Protein AF-A0A0L7KQR0-F1 (afdb_monomer_lite)

Foldseek 3Di:
DCLLQLHDCCPVVNVPPDDPVSLLVVLVVVVVVLCVPQLPLVVLCVVQVVVVVVVCCQVPDPPHDPDDDDDDDPSNVSSVCNNQAWDDDDDPLASHPRDDVKDWDWDWDADPVGAIWIWIWTWAAHSCCSSVVPDDDPVRHTDIDTIGHPPDDHGHPDD

Sequence (159 aa):
MEYYEAFDMKNVAWGLLNTDEQWQSILDISYNYHNIIFNTTLLAKDISEPLIKYMTDIFLNKNEPKVALLMGHDANLYTVLNAMGFKPYSLKKQHEVTPVGGKIVFQKWSDNKTNDFLKIDYVYQSSEQMRNGMRLSMDNPPIFETLKLKDCKIFTCTD

Structure (mmCIF, N/CA/C/O backbone):
data_AF-A0A0L7KQR0-F1
#
_entry.id   AF-A0A0L7KQR0-F1
#
loop_
_atom_site.group_PDB
_atom_site.id
_atom_site.type_symbol
_atom_site.label_atom_id
_atom_site.label_alt_id
_atom_site.label_comp_id
_atom_site.label_asym_id
_atom_site.label_entity_id
_atom_site.label_seq_id
_atom_site.pdbx_PDB_ins_code
_atom_site.Cartn_x
_atom_site.Cartn_y
_atom_site.Cartn_z
_atom_site.occupancy
_atom_site.B_iso_or_equiv
_atom_site.auth_seq_id
_atom_site.auth_comp_id
_atom_site.auth_asym_id
_atom_site.auth_atom_id
_atom_site.pdbx_PDB_model_num
ATOM 1 N N . MET A 1 1 ? 5.588 5.361 -13.996 1.00 79.81 1 MET A N 1
ATOM 2 C CA . MET A 1 1 ? 4.297 5.490 -14.712 1.00 79.81 1 MET A CA 1
ATOM 3 C C . MET A 1 1 ? 4.297 4.758 -16.054 1.00 79.81 1 MET A C 1
ATOM 5 O O . MET A 1 1 ? 3.475 3.871 -16.191 1.00 79.81 1 MET A O 1
ATOM 9 N N . GLU A 1 2 ? 5.215 5.021 -16.998 1.00 93.88 2 GLU A N 1
ATOM 10 C CA . GLU A 1 2 ? 5.224 4.399 -18.352 1.00 93.88 2 GLU A CA 1
ATOM 11 C C . GLU A 1 2 ? 5.005 2.874 -18.369 1.00 93.88 2 GLU A C 1
ATOM 13 O O . GLU A 1 2 ? 4.221 2.357 -19.164 1.00 93.88 2 GLU A O 1
ATOM 18 N N . TYR A 1 3 ? 5.670 2.147 -17.463 1.00 93.12 3 TYR A N 1
ATOM 19 C CA . TYR A 1 3 ? 5.507 0.698 -17.339 1.00 93.12 3 TYR A CA 1
ATOM 20 C C . TYR A 1 3 ? 4.072 0.286 -16.971 1.00 93.12 3 TYR A C 1
ATOM 22 O O . TYR A 1 3 ? 3.553 -0.679 -17.531 1.00 93.12 3 TYR A O 1
ATOM 30 N N . TYR A 1 4 ? 3.417 1.014 -16.065 1.00 94.12 4 TYR A N 1
ATOM 31 C CA . TYR A 1 4 ? 2.041 0.735 -15.640 1.00 94.12 4 TYR A CA 1
ATOM 32 C C . TYR A 1 4 ? 1.004 1.180 -16.668 1.00 94.12 4 TYR A C 1
ATOM 34 O O . TYR A 1 4 ? -0.012 0.514 -16.810 1.00 94.12 4 TYR A O 1
ATOM 42 N N . GLU A 1 5 ? 1.307 2.209 -17.459 1.00 95.00 5 GLU A N 1
ATOM 43 C CA . GLU A 1 5 ? 0.493 2.658 -18.601 1.00 95.00 5 GLU A CA 1
ATOM 44 C C . GLU A 1 5 ? 0.590 1.725 -19.824 1.00 95.00 5 GLU A C 1
ATOM 46 O O . GLU A 1 5 ? 0.171 2.076 -20.925 1.00 95.00 5 GLU A O 1
ATOM 51 N N . ALA A 1 6 ? 1.173 0.534 -19.655 1.00 94.75 6 ALA A N 1
ATOM 52 C CA . ALA A 1 6 ? 1.301 -0.484 -20.693 1.00 94.75 6 ALA A CA 1
ATOM 53 C C . ALA A 1 6 ? 2.040 -0.015 -21.960 1.00 94.75 6 ALA A C 1
ATOM 55 O O . ALA A 1 6 ? 1.829 -0.564 -23.043 1.00 94.75 6 ALA A O 1
ATOM 56 N N . PHE A 1 7 ? 2.946 0.965 -21.843 1.00 96.25 7 PHE A N 1
ATOM 57 C CA . PHE A 1 7 ? 3.788 1.359 -22.973 1.00 96.25 7 PHE A CA 1
ATOM 58 C C . PHE A 1 7 ? 4.592 0.143 -23.445 1.00 96.25 7 PHE A C 1
ATOM 60 O O . PHE A 1 7 ? 5.027 -0.677 -22.627 1.00 96.25 7 PHE A O 1
ATOM 67 N N . ASP A 1 8 ? 4.806 0.029 -24.759 1.00 95.19 8 ASP A N 1
ATOM 68 C CA . ASP A 1 8 ? 5.737 -0.949 -25.334 1.00 95.19 8 ASP A CA 1
ATOM 69 C C . ASP A 1 8 ? 7.078 -0.862 -24.580 1.00 95.19 8 ASP A C 1
ATOM 71 O O . ASP A 1 8 ? 7.544 0.239 -24.284 1.00 95.19 8 ASP A O 1
ATOM 75 N N . MET A 1 9 ? 7.690 -2.001 -24.238 1.00 93.69 9 MET A N 1
ATOM 76 C CA . MET A 1 9 ? 8.909 -2.028 -23.419 1.00 93.69 9 MET A CA 1
ATOM 77 C C . MET A 1 9 ? 10.049 -1.211 -24.035 1.00 93.69 9 MET A C 1
ATOM 79 O O . MET A 1 9 ? 10.831 -0.626 -23.297 1.00 93.69 9 MET A O 1
ATOM 83 N N . LYS A 1 10 ? 10.103 -1.076 -25.367 1.00 95.62 10 LYS A N 1
ATOM 84 C CA . LYS A 1 10 ? 11.084 -0.202 -26.039 1.00 95.62 10 LYS A CA 1
ATOM 85 C C . LYS A 1 10 ? 10.892 1.293 -25.745 1.00 95.62 10 LYS A C 1
ATOM 87 O O . LYS A 1 10 ? 11.807 2.081 -25.953 1.00 95.62 10 LYS A O 1
ATOM 92 N N . ASN A 1 11 ? 9.698 1.685 -25.305 1.00 95.81 11 ASN A N 1
ATOM 93 C CA . ASN A 1 11 ? 9.348 3.057 -24.946 1.00 95.81 11 ASN A CA 1
ATOM 94 C C . ASN A 1 11 ? 9.423 3.288 -23.433 1.00 95.81 11 ASN A C 1
ATOM 96 O O . ASN A 1 11 ? 9.612 4.425 -23.020 1.00 95.81 11 ASN A O 1
ATOM 100 N N . VAL A 1 12 ? 9.302 2.239 -22.613 1.00 94.75 12 VAL A N 1
ATOM 101 C CA . VAL A 1 12 ? 9.511 2.328 -21.161 1.00 94.75 12 VAL A CA 1
ATOM 102 C C . VAL A 1 12 ? 10.994 2.566 -20.898 1.00 94.75 12 VAL A C 1
ATOM 104 O O . VAL A 1 12 ? 11.815 1.697 -21.192 1.00 94.75 12 VAL A O 1
ATOM 107 N N . ALA A 1 13 ? 11.348 3.745 -20.380 1.00 94.06 13 ALA A N 1
ATOM 108 C CA . ALA A 1 13 ? 12.741 4.164 -20.199 1.00 94.06 13 ALA A CA 1
ATOM 109 C C . ALA A 1 13 ? 13.610 3.918 -21.453 1.00 94.06 13 ALA A C 1
ATOM 111 O O . ALA A 1 13 ? 14.760 3.484 -21.354 1.00 94.06 13 ALA A O 1
ATOM 112 N N . TRP A 1 14 ? 13.031 4.132 -22.642 1.00 95.56 14 TRP A N 1
ATOM 113 C CA . TRP A 1 14 ? 13.663 3.879 -23.946 1.00 95.56 14 TRP A CA 1
ATOM 114 C C . TRP A 1 14 ? 14.224 2.452 -24.126 1.00 95.56 14 TRP A C 1
ATOM 116 O O . TRP A 1 14 ? 15.198 2.252 -24.850 1.00 95.56 14 TRP A O 1
ATOM 126 N N . GLY A 1 15 ? 13.645 1.454 -23.445 1.00 93.75 15 GLY A N 1
ATOM 127 C CA . GLY A 1 15 ? 14.106 0.064 -23.492 1.00 93.75 15 GLY A CA 1
ATOM 128 C C . GLY A 1 15 ? 15.438 -0.177 -22.777 1.00 93.75 15 GLY A C 1
ATOM 129 O O . GLY A 1 15 ? 16.091 -1.188 -23.026 1.00 93.75 15 GLY A O 1
ATOM 130 N N . LEU A 1 16 ? 15.875 0.746 -21.914 1.00 93.00 16 LEU A N 1
ATOM 131 C CA . LEU A 1 16 ? 17.146 0.637 -21.190 1.00 93.00 16 LEU A CA 1
ATOM 132 C C . LEU A 1 16 ? 17.022 -0.112 -19.854 1.00 93.00 16 LEU A C 1
ATOM 134 O O . LEU A 1 16 ? 18.034 -0.574 -19.328 1.00 93.00 16 LEU A O 1
ATOM 138 N N . LEU A 1 17 ? 15.803 -0.257 -19.321 1.00 91.00 17 LEU A N 1
ATOM 139 C CA . LEU A 1 17 ? 15.515 -1.003 -18.092 1.00 91.00 17 LEU A CA 1
ATOM 140 C C . LEU A 1 17 ? 15.020 -2.414 -18.423 1.00 91.00 17 LEU A C 1
ATOM 142 O O . LEU A 1 17 ? 13.833 -2.624 -18.673 1.00 91.00 17 LEU A O 1
ATOM 146 N N . ASN A 1 18 ? 15.941 -3.377 -18.422 1.00 86.44 18 ASN A N 1
ATOM 147 C CA . ASN A 1 18 ? 15.691 -4.747 -18.878 1.00 86.44 18 ASN A CA 1
ATOM 148 C C . ASN A 1 18 ? 15.823 -5.807 -17.778 1.00 86.44 18 ASN A C 1
ATOM 150 O O . ASN A 1 18 ? 15.376 -6.933 -17.986 1.00 86.44 18 ASN A O 1
ATOM 154 N N . THR A 1 19 ? 16.433 -5.482 -16.635 1.00 89.44 19 THR A N 1
ATOM 155 C CA . THR A 1 19 ? 16.593 -6.423 -15.514 1.00 89.44 19 THR A CA 1
ATOM 156 C C . THR A 1 19 ? 16.001 -5.878 -14.224 1.00 89.44 19 THR A C 1
ATOM 158 O O . THR A 1 19 ? 15.935 -4.662 -14.017 1.00 89.44 19 THR A O 1
ATOM 161 N N . ASP A 1 20 ? 15.602 -6.782 -13.332 1.00 85.88 20 ASP A N 1
ATOM 162 C CA . ASP A 1 20 ? 15.055 -6.420 -12.025 1.00 85.88 20 ASP A CA 1
ATOM 163 C C . ASP A 1 20 ? 16.066 -5.630 -11.178 1.00 85.88 20 ASP A C 1
ATOM 165 O O . ASP A 1 20 ? 15.668 -4.714 -10.461 1.00 85.88 20 ASP A O 1
ATOM 169 N N . GLU A 1 21 ? 17.377 -5.894 -11.296 1.00 89.44 21 GLU A N 1
ATOM 170 C CA . GLU A 1 21 ? 18.389 -5.109 -10.571 1.00 89.44 21 GLU A CA 1
ATOM 171 C C . GLU A 1 21 ? 18.463 -3.657 -11.059 1.00 89.44 21 GLU A C 1
ATOM 173 O O . GLU A 1 21 ? 18.652 -2.738 -10.255 1.00 89.44 21 GLU A O 1
ATOM 178 N N . GLN A 1 22 ? 18.301 -3.426 -12.366 1.00 91.12 22 GLN A N 1
ATOM 179 C CA . GLN A 1 22 ? 18.260 -2.071 -12.922 1.00 91.12 22 GLN A CA 1
ATOM 180 C C . GLN A 1 22 ? 17.019 -1.325 -12.437 1.00 91.12 22 GLN A C 1
ATOM 182 O O . GLN A 1 22 ? 17.123 -0.172 -12.015 1.00 91.12 22 GLN A O 1
ATOM 187 N N . TRP A 1 23 ? 15.862 -1.994 -12.449 1.00 88.12 23 TRP A N 1
ATOM 188 C CA . TRP A 1 23 ? 14.631 -1.450 -11.882 1.00 88.12 23 TRP A CA 1
ATOM 189 C C . TRP A 1 23 ? 14.826 -1.078 -10.416 1.00 88.12 23 TRP A C 1
ATOM 191 O O . TRP A 1 23 ? 14.573 0.067 -10.046 1.00 88.12 23 TRP A O 1
ATOM 201 N N . GLN A 1 24 ? 15.350 -1.999 -9.604 1.00 86.81 24 GLN A N 1
ATOM 202 C CA . GLN A 1 24 ? 15.580 -1.759 -8.183 1.00 86.81 24 GLN A CA 1
ATOM 203 C C . GLN A 1 24 ? 16.515 -0.568 -7.947 1.00 86.81 24 GLN A C 1
ATOM 205 O O . GLN A 1 24 ? 16.202 0.298 -7.138 1.00 86.81 24 GLN A O 1
ATOM 210 N N . SER A 1 25 ? 17.604 -0.461 -8.712 1.00 89.25 25 SER A N 1
ATOM 211 C CA . SER A 1 25 ? 18.575 0.633 -8.571 1.00 89.25 25 SER A CA 1
ATOM 212 C C . SER A 1 25 ? 17.954 2.016 -8.810 1.00 89.25 25 SER A C 1
ATOM 214 O O . SER A 1 25 ? 18.300 2.982 -8.132 1.00 89.25 25 SER A O 1
ATOM 216 N N . ILE A 1 26 ? 17.023 2.130 -9.764 1.00 89.00 26 ILE A N 1
ATOM 217 C CA . ILE A 1 26 ? 16.301 3.384 -10.029 1.00 89.00 26 ILE A CA 1
ATOM 218 C C . ILE A 1 26 ? 15.230 3.640 -8.966 1.00 89.00 26 ILE A C 1
ATOM 220 O O . ILE A 1 26 ? 15.082 4.766 -8.488 1.00 89.00 26 ILE A O 1
ATOM 224 N N . LEU A 1 27 ? 14.490 2.604 -8.572 1.00 86.75 27 LEU A N 1
ATOM 225 C CA . LEU A 1 27 ? 13.445 2.707 -7.553 1.00 86.75 27 LEU A CA 1
ATOM 226 C C . LEU A 1 27 ? 14.018 3.098 -6.191 1.00 86.75 27 LEU A C 1
ATOM 228 O O . LEU A 1 27 ? 13.386 3.870 -5.472 1.00 86.75 27 LEU A O 1
ATOM 232 N N . ASP A 1 28 ? 15.238 2.663 -5.874 1.00 88.38 28 ASP A N 1
ATOM 233 C CA . ASP A 1 28 ? 15.949 3.054 -4.659 1.00 88.38 28 ASP A CA 1
ATOM 234 C C . ASP A 1 28 ? 16.151 4.575 -4.578 1.00 88.38 28 ASP A C 1
ATOM 236 O O . ASP A 1 28 ? 16.102 5.140 -3.485 1.00 88.38 28 ASP A O 1
ATOM 240 N N . ILE A 1 29 ? 16.310 5.276 -5.707 1.00 88.56 29 ILE A N 1
ATOM 241 C CA . ILE A 1 29 ? 16.400 6.746 -5.725 1.00 88.56 29 ILE A CA 1
ATOM 242 C C . ILE A 1 29 ? 15.072 7.357 -5.267 1.00 88.56 29 ILE A C 1
ATOM 244 O O . ILE A 1 29 ? 15.054 8.214 -4.382 1.00 88.56 29 ILE A O 1
ATOM 248 N N . SER A 1 30 ? 13.954 6.891 -5.835 1.00 84.31 30 SER A N 1
ATOM 249 C CA . SER A 1 30 ? 12.612 7.354 -5.457 1.00 84.31 30 SER A CA 1
ATOM 250 C C . SER A 1 30 ? 12.293 7.017 -3.999 1.00 84.31 30 SER A C 1
ATOM 252 O O . SER A 1 30 ? 11.795 7.861 -3.253 1.00 84.31 30 SER A O 1
ATOM 254 N N . TYR A 1 31 ? 12.646 5.811 -3.557 1.00 83.38 31 TYR A N 1
ATOM 255 C CA . TYR A 1 31 ? 12.478 5.387 -2.174 1.00 83.38 31 TYR A CA 1
ATOM 256 C C . TYR A 1 31 ? 13.257 6.283 -1.206 1.00 83.38 31 TYR A C 1
ATOM 258 O O . TYR A 1 31 ? 12.688 6.784 -0.236 1.00 83.38 31 TYR A O 1
ATOM 266 N N . ASN A 1 32 ? 14.541 6.530 -1.474 1.00 86.62 32 ASN A N 1
ATOM 267 C CA . ASN A 1 32 ? 15.374 7.354 -0.602 1.00 86.62 32 ASN A CA 1
ATOM 268 C C . ASN A 1 32 ? 14.936 8.824 -0.594 1.00 86.62 32 ASN A C 1
ATOM 270 O O . ASN A 1 32 ? 14.981 9.456 0.460 1.00 86.62 32 ASN A O 1
ATOM 274 N N . TYR A 1 33 ? 14.451 9.353 -1.721 1.00 85.56 33 TYR A N 1
ATOM 275 C CA . TYR A 1 33 ? 13.828 10.676 -1.778 1.00 85.56 33 TYR A CA 1
ATOM 276 C C . TYR A 1 33 ? 12.639 10.783 -0.809 1.00 85.56 33 TYR A C 1
ATOM 278 O O . TYR A 1 33 ? 12.626 11.658 0.061 1.00 85.56 33 TYR A O 1
ATOM 286 N N . HIS A 1 34 ? 11.683 9.850 -0.891 1.00 80.06 34 HIS A N 1
ATOM 287 C CA . HIS A 1 34 ? 10.536 9.818 0.021 1.00 80.06 34 HIS A CA 1
ATOM 288 C C . HIS A 1 34 ? 10.964 9.632 1.476 1.00 80.06 34 HIS A C 1
ATOM 290 O O . HIS A 1 34 ? 10.426 10.282 2.371 1.00 80.06 34 HIS A O 1
ATOM 296 N N . ASN A 1 35 ? 11.958 8.777 1.714 1.00 81.50 35 ASN A N 1
ATOM 297 C CA . ASN A 1 35 ? 12.494 8.519 3.040 1.00 81.50 35 ASN A CA 1
ATOM 298 C C . ASN A 1 35 ? 13.084 9.794 3.668 1.00 81.50 35 ASN A C 1
ATOM 300 O O . ASN A 1 35 ? 12.786 10.109 4.813 1.00 81.50 35 ASN A O 1
ATOM 304 N N . ILE A 1 36 ? 13.860 10.582 2.922 1.00 82.44 36 ILE A N 1
ATOM 305 C CA . ILE A 1 36 ? 14.440 11.832 3.438 1.00 82.44 36 ILE A CA 1
ATOM 306 C C . ILE A 1 36 ? 13.344 12.841 3.807 1.00 82.44 36 ILE A C 1
ATOM 308 O O . ILE A 1 36 ? 13.408 13.455 4.872 1.00 82.44 36 ILE A O 1
ATOM 312 N N . ILE A 1 37 ? 12.328 12.999 2.955 1.00 77.81 37 ILE A N 1
ATOM 313 C CA . ILE A 1 37 ? 11.287 14.017 3.148 1.00 77.81 37 ILE A CA 1
ATOM 314 C C . ILE A 1 37 ? 10.302 13.615 4.248 1.00 77.81 37 ILE A C 1
ATOM 316 O O . ILE A 1 37 ? 9.976 14.422 5.117 1.00 77.81 37 ILE A O 1
ATOM 320 N N . PHE A 1 38 ? 9.830 12.368 4.230 1.00 72.81 38 PHE A N 1
ATOM 321 C CA . PHE A 1 38 ? 8.671 11.947 5.019 1.00 72.81 38 PHE A CA 1
ATOM 322 C C . PHE A 1 38 ? 9.003 11.023 6.199 1.00 72.81 38 PHE A C 1
ATOM 324 O O . PHE A 1 38 ? 8.106 10.721 6.987 1.00 72.81 38 PHE A O 1
ATOM 331 N N . ASN A 1 39 ? 10.253 10.569 6.366 1.00 71.06 39 ASN A N 1
ATOM 332 C CA . ASN A 1 39 ? 10.640 9.708 7.498 1.00 71.06 39 ASN A CA 1
ATOM 333 C C . ASN A 1 39 ? 11.142 10.473 8.729 1.00 71.06 39 ASN A C 1
ATOM 335 O O . ASN A 1 39 ? 11.417 9.880 9.771 1.00 71.06 39 ASN A O 1
ATOM 339 N N . THR A 1 40 ? 11.240 11.801 8.665 1.00 79.56 40 THR A N 1
ATOM 340 C CA . THR A 1 40 ? 11.513 12.580 9.876 1.00 79.56 40 THR A CA 1
ATOM 341 C C . THR A 1 40 ? 10.274 12.553 10.769 1.00 79.56 40 THR A C 1
ATOM 343 O O . THR A 1 40 ? 9.293 13.233 10.480 1.00 79.56 40 THR A O 1
ATOM 346 N N . THR A 1 41 ? 10.313 11.799 11.875 1.00 72.38 41 THR A N 1
ATOM 347 C CA . THR A 1 41 ? 9.160 11.586 12.774 1.00 72.38 41 THR A CA 1
ATOM 348 C C . THR A 1 41 ? 8.498 12.884 13.239 1.00 72.38 41 THR A C 1
ATOM 350 O O . THR A 1 41 ? 7.282 12.922 13.390 1.00 72.38 41 THR A O 1
ATOM 353 N N . LEU A 1 42 ? 9.278 13.949 13.462 1.00 80.94 42 LEU A N 1
ATOM 354 C CA . LEU A 1 42 ? 8.741 15.252 13.866 1.00 80.94 42 LEU A CA 1
ATOM 355 C C . LEU A 1 42 ? 7.848 15.854 12.768 1.00 80.94 42 LEU A C 1
ATOM 357 O O . LEU A 1 42 ? 6.703 16.196 13.037 1.00 80.94 42 LEU A O 1
ATOM 361 N N . LEU A 1 43 ? 8.353 15.910 11.530 1.00 83.31 43 LEU A N 1
ATOM 362 C CA . LEU A 1 43 ? 7.611 16.423 10.375 1.00 83.31 43 LEU A CA 1
ATOM 363 C C . LEU A 1 43 ? 6.430 15.521 10.021 1.00 83.31 43 LEU A C 1
ATOM 365 O O . LEU A 1 43 ? 5.344 16.013 9.744 1.00 83.31 43 LEU A O 1
ATOM 369 N N . ALA A 1 44 ? 6.619 14.200 10.064 1.00 84.62 44 ALA A N 1
ATOM 370 C CA . ALA A 1 44 ? 5.552 13.251 9.781 1.00 84.62 44 ALA A CA 1
ATOM 371 C C . ALA A 1 44 ? 4.374 13.427 10.747 1.00 84.62 44 ALA A C 1
ATOM 373 O O . ALA A 1 44 ? 3.230 13.420 10.301 1.00 84.62 44 ALA A O 1
ATOM 374 N N . LYS A 1 45 ? 4.638 13.620 12.048 1.00 86.75 45 LYS A N 1
ATOM 375 C CA . LYS A 1 45 ? 3.596 13.858 13.059 1.00 86.75 45 LYS A CA 1
ATOM 376 C C . LYS A 1 45 ? 2.830 15.153 12.810 1.00 86.75 45 LYS A C 1
ATOM 378 O O . LYS A 1 45 ? 1.610 15.117 12.839 1.00 86.75 45 LYS A O 1
ATOM 383 N N . ASP A 1 46 ? 3.535 16.243 12.523 1.00 89.69 46 ASP A N 1
ATOM 384 C CA . ASP A 1 46 ? 2.927 17.551 12.253 1.00 89.69 46 ASP A CA 1
ATOM 385 C C . ASP A 1 46 ? 2.073 17.526 10.969 1.00 89.69 46 ASP A C 1
ATOM 387 O O . ASP A 1 46 ? 0.886 17.840 10.983 1.00 89.69 46 ASP A O 1
ATOM 391 N N . ILE A 1 47 ? 2.632 17.022 9.862 1.00 90.62 47 ILE A N 1
ATOM 392 C CA . ILE A 1 47 ? 1.946 16.973 8.559 1.00 90.62 47 ILE A CA 1
ATOM 393 C C . ILE A 1 47 ? 0.740 16.021 8.578 1.00 90.62 47 ILE A C 1
ATOM 395 O O . ILE A 1 47 ? -0.275 16.293 7.934 1.00 90.62 47 ILE A O 1
ATOM 399 N N . SER A 1 48 ? 0.839 14.888 9.284 1.00 92.31 48 SER A N 1
ATOM 400 C CA . SER A 1 48 ? -0.244 13.895 9.336 1.00 92.31 48 SER A CA 1
ATOM 401 C C . SER A 1 48 ? -1.284 14.158 10.422 1.00 92.31 48 SER A C 1
ATOM 403 O O . SER A 1 48 ? -2.319 13.490 10.401 1.00 92.31 48 SER A O 1
ATOM 405 N N . GLU A 1 49 ? -1.070 15.119 11.331 1.00 93.81 49 GLU A N 1
ATOM 406 C CA . GLU A 1 49 ? -1.968 15.383 12.463 1.00 93.81 49 GLU A CA 1
ATOM 407 C C . GLU A 1 49 ? -3.441 15.534 12.039 1.00 93.81 49 GLU A C 1
ATOM 409 O O . GLU A 1 49 ? -4.282 14.827 12.605 1.00 93.81 49 GLU A O 1
ATOM 414 N N . PRO A 1 50 ? -3.800 16.345 11.019 1.00 95.19 50 PRO A N 1
ATOM 415 C CA . PRO A 1 50 ? -5.201 16.498 10.627 1.00 95.19 50 PRO A CA 1
ATOM 416 C C . PRO A 1 50 ? -5.828 15.184 10.148 1.00 95.19 50 PRO A C 1
ATOM 418 O O . PRO A 1 50 ? -6.986 14.896 10.452 1.00 95.19 50 PRO A O 1
ATOM 421 N N . LEU A 1 51 ? -5.058 14.369 9.420 1.00 95.06 51 LEU A N 1
ATOM 422 C CA . LEU A 1 51 ? -5.524 13.096 8.878 1.00 95.06 51 LEU A CA 1
ATOM 423 C C . LEU A 1 51 ? -5.649 12.032 9.974 1.00 95.06 51 LEU A C 1
ATOM 425 O O . LEU A 1 51 ? -6.654 11.328 10.020 1.00 95.06 51 LEU A O 1
ATOM 429 N N . ILE A 1 52 ? -4.680 11.948 10.890 1.00 93.56 52 ILE A N 1
ATOM 430 C CA . ILE A 1 52 ? -4.744 11.041 12.045 1.00 93.56 52 ILE A CA 1
ATOM 431 C C . ILE A 1 52 ? -5.921 11.407 12.944 1.00 93.56 52 ILE A C 1
ATOM 433 O O . ILE A 1 52 ? -6.640 10.513 13.390 1.00 93.56 52 ILE A O 1
ATOM 437 N N . LYS A 1 53 ? -6.159 12.701 13.183 1.00 93.25 53 LYS A N 1
ATOM 438 C CA . LYS A 1 53 ? -7.314 13.168 13.954 1.00 93.25 53 LYS A CA 1
ATOM 439 C C . LYS A 1 53 ? -8.626 12.749 13.293 1.00 93.25 53 LYS A C 1
ATOM 441 O O . LYS A 1 53 ? -9.451 12.121 13.943 1.00 93.25 53 LYS A O 1
ATOM 446 N N . TYR A 1 54 ? -8.767 12.995 11.992 1.00 93.44 54 TYR A N 1
ATOM 447 C CA . TYR A 1 54 ? -9.948 12.585 11.233 1.00 93.44 54 TYR A CA 1
ATOM 448 C C . TYR A 1 54 ? -10.177 11.064 11.273 1.00 93.44 54 TYR A C 1
ATOM 450 O O . TYR A 1 54 ? -11.294 10.601 11.491 1.00 93.44 54 TYR A O 1
ATOM 458 N N . MET A 1 55 ? -9.114 10.269 11.112 1.00 92.06 55 MET A N 1
ATOM 459 C CA . MET A 1 55 ? -9.192 8.812 11.248 1.00 92.06 55 MET A CA 1
ATOM 460 C C . MET A 1 55 ? -9.598 8.399 12.668 1.00 92.06 55 MET A C 1
ATOM 462 O O . MET A 1 55 ? -10.431 7.515 12.827 1.00 92.06 55 MET A O 1
ATOM 466 N N . THR A 1 56 ? -9.043 9.044 13.694 1.00 90.00 56 THR A N 1
ATOM 467 C CA . THR A 1 56 ? -9.360 8.767 15.104 1.00 90.00 56 THR A CA 1
AT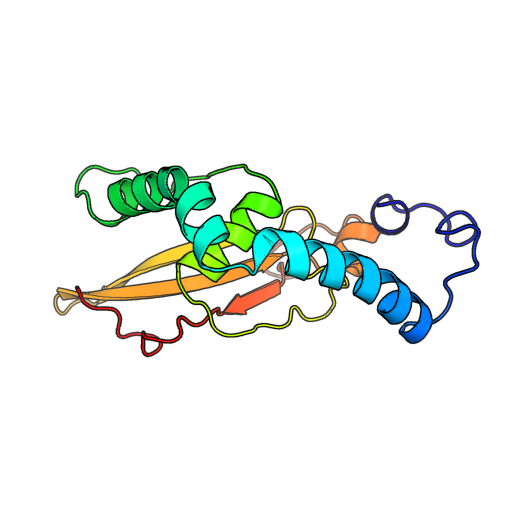OM 468 C C . THR A 1 56 ? -10.835 9.027 15.396 1.00 90.00 56 THR A C 1
ATOM 470 O O . THR A 1 56 ? -11.491 8.176 15.996 1.00 90.00 56 THR A O 1
ATOM 473 N N . ASP A 1 57 ? -11.372 10.146 14.908 1.00 90.38 57 ASP A N 1
ATOM 474 C CA . ASP A 1 57 ? -12.785 10.492 15.064 1.00 90.38 57 ASP A CA 1
ATOM 475 C C . ASP A 1 57 ? -13.682 9.411 14.434 1.00 90.38 57 ASP A C 1
ATOM 477 O O . ASP A 1 57 ? -14.593 8.913 15.094 1.00 90.38 57 ASP A O 1
ATOM 481 N N . ILE A 1 58 ? -13.357 8.947 13.218 1.00 89.44 58 ILE A N 1
ATOM 482 C CA . ILE A 1 58 ? -14.092 7.859 12.546 1.00 89.44 58 ILE A CA 1
ATOM 483 C C . ILE A 1 58 ? -14.027 6.539 13.328 1.00 89.44 58 ILE A C 1
ATOM 485 O O . ILE A 1 58 ? -15.014 5.808 13.398 1.00 89.44 58 ILE A O 1
ATOM 489 N N . PHE A 1 59 ? -12.864 6.194 13.886 1.00 83.81 59 PHE A N 1
ATOM 490 C CA . PHE A 1 59 ? -12.657 4.896 14.535 1.00 83.81 59 PHE A CA 1
ATOM 491 C C . PHE A 1 59 ? -13.250 4.805 15.945 1.00 83.81 59 PHE A C 1
ATOM 493 O O . PHE A 1 59 ? -13.650 3.714 16.363 1.00 83.81 59 PHE A O 1
ATOM 500 N N . LEU A 1 60 ? -13.282 5.916 16.686 1.00 83.69 60 LEU A N 1
ATOM 501 C CA . LEU A 1 60 ? -13.675 5.928 18.097 1.00 83.69 60 LEU A CA 1
ATOM 502 C C . LEU A 1 60 ? -15.131 6.359 18.326 1.00 83.69 60 LEU A C 1
ATOM 504 O O . LEU A 1 60 ? -15.730 5.973 19.334 1.00 83.69 60 LEU A O 1
ATOM 508 N N . ASN A 1 61 ? -15.739 7.116 17.409 1.00 84.62 61 ASN A N 1
ATOM 509 C CA . ASN A 1 61 ? -17.109 7.596 17.587 1.00 84.62 61 ASN A CA 1
ATOM 510 C C . ASN A 1 61 ? -18.157 6.536 17.194 1.00 84.62 61 ASN A C 1
ATOM 512 O O . ASN A 1 61 ? -18.067 5.858 16.175 1.00 84.62 61 ASN A O 1
ATOM 516 N N . LYS A 1 62 ? -19.226 6.419 17.996 1.00 71.44 62 LYS A N 1
ATOM 517 C CA . LYS A 1 62 ? -20.263 5.375 17.835 1.00 71.44 62 LYS A CA 1
ATOM 518 C C . LYS A 1 62 ? -21.218 5.575 16.648 1.00 71.44 62 LYS A C 1
ATOM 520 O O . LYS A 1 62 ? -21.913 4.630 16.287 1.00 71.44 62 LYS A O 1
ATOM 525 N N . ASN A 1 63 ? -21.275 6.776 16.069 1.00 80.19 63 ASN A N 1
ATOM 526 C CA . ASN A 1 63 ? -22.247 7.152 15.028 1.00 80.19 63 ASN A CA 1
ATOM 527 C C . ASN A 1 63 ? -21.609 7.369 13.642 1.00 80.19 63 ASN A C 1
ATOM 529 O O . ASN A 1 63 ? -22.214 7.999 12.777 1.00 80.19 63 ASN A O 1
ATOM 533 N N . GLU A 1 64 ? -20.397 6.863 13.436 1.00 83.88 64 GLU A N 1
ATOM 534 C CA . GLU A 1 64 ? -19.629 7.032 12.200 1.00 83.88 64 GLU A CA 1
ATOM 535 C C . GLU A 1 64 ? -20.041 6.017 11.119 1.00 83.88 64 GLU A C 1
ATOM 537 O O . GLU A 1 64 ? -20.625 4.965 11.422 1.00 83.88 64 GLU A O 1
ATOM 542 N N . PRO A 1 65 ? -19.778 6.304 9.830 1.00 90.56 65 PRO A N 1
ATOM 543 C CA . PRO A 1 65 ? -20.099 5.378 8.754 1.00 90.56 65 PRO A CA 1
ATOM 544 C C . PRO A 1 65 ? -19.320 4.065 8.902 1.00 90.56 65 PRO A C 1
ATOM 546 O O . PRO A 1 65 ? -18.129 4.051 9.196 1.00 90.56 65 PRO A O 1
ATOM 549 N N . LYS A 1 66 ? -19.977 2.937 8.598 1.00 90.56 66 LYS A N 1
ATOM 550 C CA . LYS A 1 66 ? -19.350 1.599 8.640 1.00 90.56 66 LYS A CA 1
ATOM 551 C C . LYS A 1 66 ? -18.146 1.455 7.704 1.00 90.56 66 LYS A C 1
ATOM 553 O O . LYS A 1 66 ? -17.300 0.595 7.924 1.00 90.56 66 LYS A O 1
ATOM 558 N N . VAL A 1 67 ? -18.118 2.239 6.628 1.00 93.94 67 VAL A N 1
ATOM 559 C CA . VAL A 1 67 ? -17.030 2.284 5.651 1.00 93.94 67 VAL A CA 1
ATOM 560 C C . VAL A 1 67 ? -16.772 3.744 5.311 1.00 93.94 67 VAL A C 1
ATOM 562 O O . VAL A 1 67 ? -17.679 4.440 4.860 1.00 93.94 67 VAL A O 1
ATOM 565 N N . ALA A 1 68 ? -15.529 4.178 5.489 1.00 94.38 68 ALA A N 1
ATOM 566 C CA . ALA A 1 68 ? -15.037 5.471 5.038 1.00 94.38 68 ALA A CA 1
ATOM 567 C C . ALA A 1 68 ? -13.937 5.256 3.991 1.00 94.38 68 ALA A C 1
ATOM 569 O O . ALA A 1 68 ? -13.080 4.386 4.150 1.00 94.38 68 ALA A O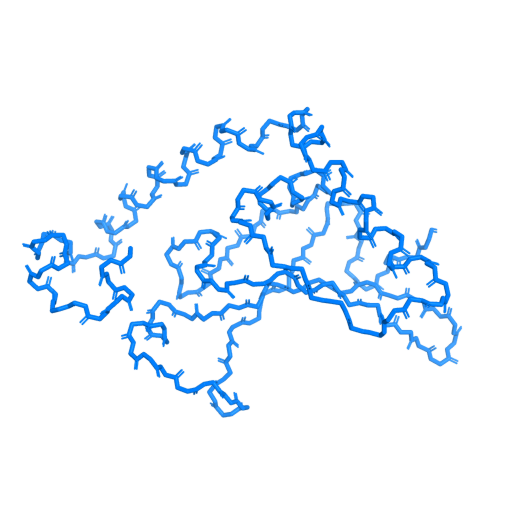 1
ATOM 570 N N . LEU A 1 69 ? -13.964 6.046 2.917 1.00 95.12 69 LEU A N 1
ATOM 571 C CA . LEU A 1 69 ? -12.940 6.040 1.877 1.00 95.12 69 LEU A CA 1
ATOM 572 C C . LEU A 1 69 ? -12.279 7.413 1.825 1.00 95.12 69 LEU A C 1
ATOM 574 O O . LEU A 1 69 ? -12.932 8.405 1.508 1.00 95.12 69 LEU A O 1
ATOM 578 N N . LEU A 1 70 ? -10.976 7.444 2.096 1.00 95.00 70 LEU A N 1
ATOM 579 C CA . LEU A 1 70 ? -10.154 8.641 1.980 1.00 95.00 70 LEU A CA 1
ATOM 580 C C . LEU A 1 70 ? -9.233 8.494 0.775 1.00 95.00 70 LEU A C 1
ATOM 582 O O . LEU A 1 70 ? -8.447 7.551 0.694 1.00 95.00 70 LEU A O 1
ATOM 586 N N . MET A 1 71 ? -9.360 9.426 -0.166 1.00 95.25 71 MET A N 1
ATOM 587 C CA . MET A 1 71 ? -8.531 9.496 -1.365 1.00 95.25 71 MET A CA 1
ATOM 588 C C . MET A 1 71 ? -7.490 10.590 -1.152 1.00 95.25 71 MET A C 1
ATOM 590 O O . MET A 1 71 ? -7.830 11.770 -1.117 1.00 95.25 71 MET A O 1
ATOM 594 N N . GLY A 1 72 ? -6.240 10.181 -0.968 1.00 94.12 72 GLY A N 1
ATOM 595 C CA . GLY A 1 72 ? -5.111 11.082 -0.762 1.00 94.12 72 GLY A CA 1
ATOM 596 C C . GLY A 1 72 ? -3.954 10.763 -1.699 1.00 94.12 72 GLY A C 1
ATOM 597 O O . GLY A 1 72 ? -4.122 10.092 -2.717 1.00 94.12 72 GLY A O 1
ATOM 598 N N . HIS A 1 73 ? -2.774 11.235 -1.317 1.00 93.00 73 HIS A N 1
ATOM 599 C CA . HIS A 1 73 ? -1.522 11.021 -2.031 1.00 93.00 73 HIS A CA 1
ATOM 600 C C . HIS A 1 73 ? -0.617 10.026 -1.291 1.00 93.00 73 HIS A C 1
ATOM 602 O O . HIS A 1 73 ? -0.800 9.744 -0.104 1.00 93.00 73 HIS A O 1
ATOM 608 N N . ASP A 1 74 ? 0.398 9.529 -1.988 1.00 89.94 74 ASP A N 1
ATOM 609 C CA . ASP A 1 74 ? 1.501 8.741 -1.425 1.00 89.94 74 ASP A CA 1
ATOM 610 C C . ASP A 1 74 ? 2.127 9.393 -0.179 1.00 89.94 74 ASP A C 1
ATOM 612 O O . ASP A 1 74 ? 2.332 8.727 0.837 1.00 89.94 74 ASP A O 1
ATOM 616 N N . ALA A 1 75 ? 2.323 10.713 -0.203 1.00 89.00 75 ALA A N 1
ATOM 617 C CA . ALA A 1 75 ? 2.813 11.502 0.922 1.00 89.00 75 ALA A CA 1
ATOM 618 C C . ALA A 1 75 ? 1.940 11.355 2.183 1.00 89.00 75 ALA A C 1
ATOM 620 O O . ALA A 1 75 ? 2.464 11.297 3.300 1.00 89.00 75 ALA A O 1
ATOM 621 N N . ASN A 1 76 ? 0.612 11.246 2.036 1.00 92.69 76 ASN A N 1
ATOM 622 C CA . ASN A 1 76 ? -0.280 11.012 3.173 1.00 92.69 76 ASN A CA 1
ATOM 623 C C . ASN A 1 76 ? -0.055 9.618 3.769 1.00 92.69 76 ASN A C 1
ATOM 625 O O . ASN A 1 76 ? -0.000 9.480 4.989 1.00 92.69 76 ASN A O 1
ATOM 629 N N . LEU A 1 77 ? 0.127 8.594 2.926 1.00 92.50 77 LEU A N 1
ATOM 630 C CA . LEU A 1 77 ? 0.415 7.237 3.394 1.00 92.50 77 LEU A CA 1
ATOM 631 C C . LEU A 1 77 ? 1.758 7.184 4.131 1.00 92.50 77 LEU A C 1
ATOM 633 O O . LEU A 1 77 ? 1.816 6.647 5.236 1.00 92.50 77 LEU A O 1
ATOM 637 N N . TYR A 1 78 ? 2.817 7.780 3.572 1.00 89.31 78 TYR A N 1
ATOM 638 C CA . TYR A 1 78 ? 4.133 7.834 4.218 1.00 89.31 78 TYR A CA 1
ATOM 639 C C . TYR A 1 78 ? 4.085 8.520 5.583 1.00 89.31 78 TYR A C 1
ATOM 641 O O . TYR A 1 78 ? 4.580 7.973 6.571 1.00 89.31 78 TYR A O 1
ATOM 649 N N . THR A 1 79 ? 3.482 9.707 5.652 1.00 90.62 79 THR A N 1
ATOM 650 C CA . THR A 1 79 ? 3.438 10.491 6.893 1.00 90.62 79 THR A CA 1
ATOM 651 C C . THR A 1 79 ? 2.594 9.811 7.966 1.00 90.62 79 THR A C 1
ATOM 653 O O . THR A 1 79 ? 3.065 9.701 9.094 1.00 90.62 79 THR A O 1
ATOM 656 N N . VAL A 1 80 ? 1.423 9.256 7.626 1.00 92.31 80 VAL A N 1
ATOM 657 C CA . VAL A 1 80 ? 0.582 8.500 8.575 1.00 92.31 80 VAL A CA 1
ATOM 658 C C . VAL A 1 80 ? 1.294 7.243 9.074 1.00 92.31 80 VAL A C 1
ATOM 660 O O . VAL A 1 80 ? 1.359 7.016 10.281 1.00 92.31 80 VAL A O 1
ATOM 663 N N . LEU A 1 81 ? 1.869 6.433 8.177 1.00 91.69 81 LEU A N 1
ATOM 664 C CA . LEU A 1 81 ? 2.566 5.202 8.564 1.00 91.69 81 LEU A CA 1
ATOM 665 C C . LEU A 1 81 ? 3.761 5.477 9.487 1.00 91.69 81 LEU A C 1
ATOM 667 O O . LEU A 1 81 ? 3.975 4.757 10.467 1.00 91.69 81 LEU A O 1
ATOM 671 N N . ASN A 1 82 ? 4.525 6.534 9.212 1.00 89.44 82 ASN A N 1
ATOM 672 C CA . ASN A 1 82 ? 5.648 6.919 10.060 1.00 89.44 82 ASN A CA 1
ATOM 673 C C . ASN A 1 82 ? 5.183 7.518 11.392 1.00 89.44 82 ASN A C 1
ATOM 675 O O . ASN A 1 82 ? 5.692 7.129 12.444 1.00 89.44 82 ASN A O 1
ATOM 679 N N . ALA A 1 83 ? 4.195 8.416 11.375 1.00 90.75 83 ALA A N 1
ATOM 680 C CA . ALA A 1 83 ? 3.673 9.064 12.577 1.00 90.75 83 ALA A CA 1
ATOM 681 C C . ALA A 1 83 ? 3.022 8.070 13.550 1.00 90.75 83 ALA A C 1
ATOM 683 O O . ALA A 1 83 ? 3.233 8.177 14.759 1.00 90.75 83 ALA A O 1
ATOM 684 N N . MET A 1 84 ? 2.306 7.069 13.030 1.00 90.12 84 MET A N 1
ATOM 685 C CA . MET A 1 84 ? 1.712 5.983 13.819 1.00 90.12 84 MET A CA 1
ATOM 686 C C . MET A 1 84 ? 2.729 4.907 14.236 1.00 90.12 84 MET A C 1
ATOM 688 O O . MET A 1 84 ? 2.388 3.995 14.983 1.00 90.12 84 MET A O 1
ATOM 692 N N . GLY A 1 85 ? 3.982 4.984 13.778 1.00 90.25 85 GLY A N 1
ATOM 693 C CA . GLY A 1 85 ? 5.037 4.071 14.210 1.00 90.25 85 GLY A CA 1
ATOM 694 C C . GLY A 1 85 ? 4.866 2.644 13.690 1.00 90.25 85 GLY A C 1
ATOM 695 O O . GLY A 1 85 ? 5.085 1.682 14.430 1.00 90.25 85 GLY A O 1
ATOM 696 N N . PHE A 1 86 ? 4.500 2.474 12.420 1.00 91.31 86 PHE A N 1
ATOM 697 C CA . PHE A 1 86 ? 4.485 1.152 11.799 1.00 91.31 86 PHE A CA 1
ATOM 698 C C . PHE A 1 86 ? 5.893 0.538 11.727 1.00 91.31 86 PHE A C 1
ATOM 700 O O . PHE A 1 86 ? 6.919 1.221 11.645 1.00 91.31 86 PHE A O 1
ATOM 707 N N . LYS A 1 87 ? 5.954 -0.793 11.793 1.00 91.25 87 LYS A N 1
ATOM 708 C CA . LYS A 1 87 ? 7.166 -1.559 11.502 1.00 91.25 87 LYS A CA 1
ATOM 709 C C . LYS A 1 87 ? 7.462 -1.478 9.999 1.00 91.25 87 LYS A C 1
ATOM 711 O O . LYS A 1 87 ? 6.519 -1.371 9.213 1.00 91.25 87 LYS A O 1
ATOM 716 N N . PRO A 1 88 ? 8.740 -1.577 9.593 1.00 89.50 88 PRO A N 1
ATOM 717 C CA . PRO A 1 88 ? 9.088 -1.712 8.186 1.00 89.50 88 PRO A CA 1
ATOM 718 C C . PRO A 1 88 ? 8.312 -2.864 7.541 1.00 89.50 88 PRO A C 1
ATOM 720 O O . PRO A 1 88 ? 8.139 -3.923 8.152 1.00 89.50 88 PRO A O 1
ATOM 723 N N . TYR A 1 89 ? 7.854 -2.646 6.316 1.00 90.62 89 TYR A N 1
ATOM 724 C CA . TYR A 1 89 ? 7.121 -3.619 5.515 1.00 90.62 89 TYR A CA 1
ATOM 725 C C . TYR A 1 89 ? 7.728 -3.688 4.113 1.00 90.62 89 TYR A C 1
ATOM 727 O O . TYR A 1 89 ? 8.484 -2.809 3.703 1.00 90.62 89 TYR A O 1
ATOM 735 N N . SER A 1 90 ? 7.405 -4.752 3.386 1.00 89.38 90 SER A N 1
ATOM 736 C CA . SER A 1 90 ? 7.797 -4.945 1.992 1.00 89.38 90 SER A CA 1
ATOM 737 C C . SER A 1 90 ? 6.580 -5.424 1.216 1.00 89.38 90 SER A C 1
ATOM 739 O O . SER A 1 90 ? 5.848 -6.296 1.687 1.00 89.38 90 SER A O 1
ATOM 741 N N . LEU A 1 91 ? 6.349 -4.829 0.049 1.00 93.00 91 LEU A N 1
ATOM 742 C CA . LEU A 1 91 ? 5.226 -5.159 -0.816 1.00 93.00 91 LEU A CA 1
ATOM 743 C C . LEU A 1 91 ? 5.710 -6.112 -1.910 1.00 93.00 91 LEU A C 1
ATOM 745 O O . LEU A 1 91 ? 6.573 -5.781 -2.718 1.00 93.00 91 LEU A O 1
ATOM 749 N N . LYS A 1 92 ? 5.184 -7.336 -1.917 1.00 91.75 92 LYS A N 1
ATOM 750 C CA . LYS A 1 92 ? 5.583 -8.373 -2.874 1.00 91.75 92 LYS A CA 1
ATOM 751 C C . LYS A 1 92 ? 5.042 -8.048 -4.262 1.00 91.75 92 LYS A C 1
ATOM 753 O O . LYS A 1 92 ? 3.910 -7.594 -4.397 1.00 91.75 92 LYS A O 1
ATOM 758 N N . LYS A 1 93 ? 5.807 -8.395 -5.303 1.00 92.62 93 LYS A N 1
ATOM 759 C CA . LYS A 1 93 ? 5.424 -8.199 -6.718 1.00 92.62 93 LYS A CA 1
ATOM 760 C C . LYS A 1 93 ? 5.099 -6.739 -7.054 1.00 92.62 93 LYS A C 1
ATOM 762 O O . LYS A 1 93 ? 4.230 -6.465 -7.884 1.00 92.62 93 LYS A O 1
ATOM 767 N N . GLN A 1 94 ? 5.758 -5.822 -6.361 1.00 91.75 94 GLN A N 1
ATOM 768 C CA . GLN A 1 94 ? 5.519 -4.405 -6.478 1.00 91.75 94 GLN A CA 1
ATOM 769 C C . GLN A 1 94 ? 6.835 -3.653 -6.316 1.00 91.75 94 GLN A C 1
ATOM 771 O O . GLN A 1 94 ? 7.614 -3.926 -5.408 1.00 91.75 94 GLN A O 1
ATOM 776 N N . HIS A 1 95 ? 7.074 -2.741 -7.246 1.00 86.19 95 HIS A N 1
ATOM 777 C CA . HIS A 1 95 ? 8.276 -1.926 -7.330 1.00 86.19 95 HIS A CA 1
ATOM 778 C C . HIS A 1 95 ? 8.233 -0.725 -6.378 1.00 86.19 95 HIS A C 1
ATOM 780 O O . HIS A 1 95 ? 9.259 -0.291 -5.865 1.00 86.19 95 HIS A O 1
ATOM 786 N N . GLU A 1 96 ? 7.042 -0.180 -6.140 1.00 87.38 96 GLU A N 1
ATOM 787 C CA . GLU A 1 96 ? 6.843 1.013 -5.323 1.00 87.38 96 GLU A CA 1
ATOM 788 C C . GLU A 1 96 ? 6.536 0.653 -3.866 1.00 87.38 96 GLU A C 1
ATOM 790 O O . GLU A 1 96 ? 5.795 -0.284 -3.575 1.00 87.38 96 GLU A O 1
ATOM 795 N N . VAL A 1 97 ? 7.047 1.444 -2.923 1.0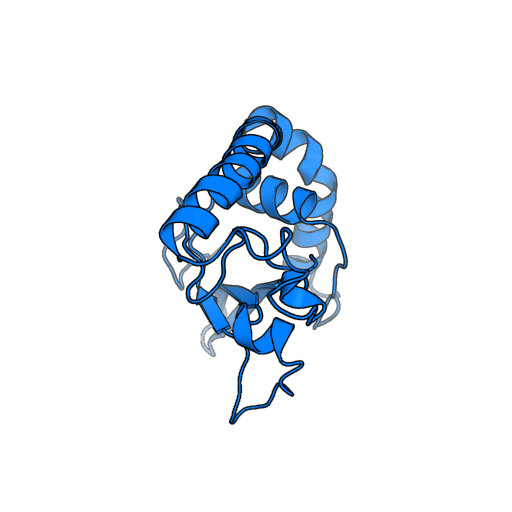0 86.94 97 VAL A N 1
ATOM 796 C CA . VAL A 1 97 ? 6.698 1.289 -1.499 1.00 86.94 97 VAL A CA 1
ATOM 797 C C . VAL A 1 97 ? 5.297 1.837 -1.202 1.00 86.94 97 VAL A C 1
ATOM 799 O O . VAL A 1 97 ? 4.607 1.327 -0.321 1.00 86.94 97 VAL A O 1
ATOM 802 N N . THR A 1 98 ? 4.842 2.822 -1.981 1.00 90.25 98 THR A N 1
ATOM 803 C CA . THR A 1 98 ? 3.456 3.308 -2.007 1.00 90.25 98 THR A CA 1
ATOM 804 C C . THR A 1 98 ? 2.866 3.138 -3.408 1.00 90.25 98 THR A C 1
ATOM 806 O O . THR A 1 98 ? 2.939 4.069 -4.208 1.00 90.25 98 THR A O 1
ATOM 809 N N . PRO A 1 99 ? 2.317 1.958 -3.742 1.00 92.38 99 PRO A N 1
ATOM 810 C CA . PRO A 1 99 ? 1.894 1.643 -5.101 1.00 92.38 99 PRO A CA 1
ATOM 811 C C . PRO A 1 99 ? 0.745 2.518 -5.568 1.00 92.38 99 PRO A C 1
ATOM 813 O O . PRO A 1 99 ? -0.166 2.821 -4.789 1.00 92.38 99 PRO A O 1
ATOM 816 N N . VAL A 1 100 ? 0.724 2.830 -6.863 1.00 91.38 100 VAL A N 1
ATOM 817 C CA . VAL A 1 100 ? -0.422 3.498 -7.494 1.00 91.38 100 VAL A CA 1
ATOM 818 C C . VAL A 1 100 ? -1.724 2.752 -7.174 1.00 91.38 100 VAL A C 1
ATOM 820 O O . VAL A 1 100 ? -1.839 1.537 -7.333 1.00 91.38 100 VAL A O 1
ATOM 823 N N . GLY A 1 101 ? -2.723 3.483 -6.671 1.00 92.94 101 GLY A N 1
ATOM 824 C CA . GLY A 1 101 ? -4.025 2.922 -6.293 1.00 92.94 101 GLY A CA 1
ATOM 825 C C . GLY A 1 101 ? -4.017 2.034 -5.040 1.00 92.94 101 GLY A C 1
ATOM 826 O O . GLY A 1 101 ? -5.082 1.539 -4.649 1.00 92.94 101 GLY A O 1
ATOM 827 N N . GLY A 1 102 ? -2.859 1.8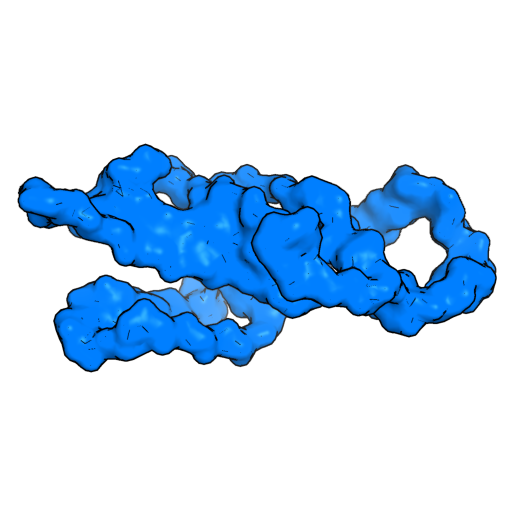55 -4.400 1.00 96.19 102 GLY A N 1
ATOM 828 C CA . GLY A 1 102 ? -2.691 1.153 -3.137 1.00 96.19 102 GLY A CA 1
ATOM 829 C C . GLY A 1 102 ? -3.480 1.796 -1.994 1.00 96.19 102 GLY A C 1
ATOM 830 O O . GLY A 1 102 ? -3.736 2.999 -1.984 1.00 96.19 102 GLY A O 1
ATOM 831 N N . LYS A 1 103 ? -3.925 0.974 -1.041 1.00 97.19 103 LYS A N 1
ATOM 832 C CA . LYS A 1 103 ? -4.789 1.387 0.073 1.00 97.19 103 LYS A CA 1
ATOM 833 C C . LYS A 1 103 ? -4.289 0.794 1.375 1.00 97.19 103 LYS A C 1
ATOM 835 O O . LYS A 1 103 ? -3.999 -0.396 1.431 1.00 97.19 103 LYS A O 1
ATOM 840 N N . ILE A 1 104 ? -4.286 1.594 2.434 1.00 96.69 104 ILE A N 1
ATOM 841 C CA . ILE A 1 104 ? -4.143 1.092 3.801 1.00 96.69 104 ILE A CA 1
ATOM 842 C C . ILE A 1 104 ? -5.546 0.968 4.384 1.00 96.69 104 ILE A C 1
ATOM 844 O O . ILE A 1 104 ? -6.261 1.958 4.527 1.00 96.69 104 ILE A O 1
ATOM 848 N N . VAL A 1 105 ? -5.949 -0.257 4.692 1.00 96.25 105 VAL A N 1
ATOM 849 C CA . VAL A 1 105 ? -7.292 -0.592 5.157 1.00 96.25 105 VAL A CA 1
ATOM 850 C C . VAL A 1 105 ? -7.228 -0.921 6.640 1.00 96.25 105 VAL A C 1
ATOM 852 O O . VAL A 1 105 ? -6.845 -2.026 7.033 1.00 96.25 105 VAL A O 1
ATOM 855 N N . PHE A 1 106 ? -7.619 0.054 7.454 1.00 94.44 106 PHE A N 1
ATOM 856 C CA . PHE A 1 106 ? -7.836 -0.110 8.886 1.00 94.44 106 PHE A CA 1
ATOM 857 C C . PHE A 1 106 ? -9.198 -0.775 9.113 1.00 94.44 106 PHE A C 1
ATOM 859 O O . PHE A 1 106 ? -10.201 -0.374 8.525 1.00 94.44 106 PHE A O 1
ATOM 866 N N . GLN A 1 107 ? -9.234 -1.814 9.941 1.00 93.00 107 GLN A N 1
ATOM 867 C CA . GLN A 1 107 ? -10.409 -2.653 10.159 1.00 93.00 107 GLN A CA 1
ATOM 868 C C . GLN A 1 107 ? -10.598 -2.866 11.657 1.00 93.00 107 GLN A C 1
ATOM 870 O O . GLN A 1 107 ? -9.733 -3.452 12.313 1.00 93.00 107 GLN A O 1
ATOM 875 N N . LYS A 1 108 ? -11.741 -2.422 12.180 1.00 89.31 108 LYS A N 1
ATOM 876 C CA . LYS A 1 108 ? -12.186 -2.731 13.537 1.00 89.31 108 LYS A CA 1
ATOM 877 C C . LYS A 1 108 ? -13.018 -4.013 13.504 1.00 89.31 108 LYS A C 1
ATOM 879 O O . LYS A 1 108 ? -14.051 -4.068 12.842 1.00 89.31 108 LYS A O 1
ATOM 884 N N . TRP A 1 109 ? -12.546 -5.039 14.196 1.00 88.38 109 TRP A N 1
ATOM 885 C CA . TRP A 1 109 ? -13.218 -6.324 14.368 1.00 88.38 109 TRP A CA 1
ATOM 886 C C . TRP A 1 109 ? -13.654 -6.463 15.822 1.00 88.38 109 TRP A C 1
ATOM 888 O O . TRP A 1 109 ? -12.896 -6.085 16.705 1.00 88.38 109 TRP A O 1
ATOM 898 N N . SER A 1 110 ? -14.823 -7.041 16.080 1.00 87.50 110 SER A N 1
ATOM 899 C CA . SER A 1 110 ? -15.290 -7.319 17.443 1.00 87.50 110 SER A CA 1
ATOM 900 C C . SER A 1 110 ? -15.601 -8.807 17.584 1.00 87.50 110 SER A C 1
ATOM 902 O O . SER A 1 110 ? -16.183 -9.399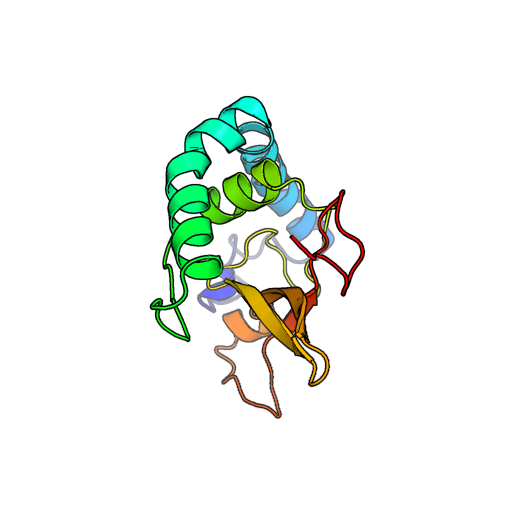 16.672 1.00 87.50 110 SER A O 1
ATOM 904 N N . ASP A 1 111 ? -15.219 -9.426 18.703 1.00 85.94 111 ASP A N 1
ATOM 905 C CA . ASP A 1 111 ? -15.677 -10.781 19.028 1.00 85.94 111 ASP A CA 1
ATOM 906 C C . ASP A 1 111 ? -17.029 -10.777 19.766 1.00 85.94 111 ASP A C 1
ATOM 908 O O . ASP A 1 111 ? -17.504 -9.765 20.283 1.00 85.94 111 ASP A O 1
ATOM 912 N N . ASN A 1 112 ? -17.652 -11.956 19.864 1.00 79.31 112 ASN A N 1
ATOM 913 C CA . ASN A 1 112 ? -18.903 -12.151 20.608 1.00 79.31 112 ASN A CA 1
ATOM 914 C C . ASN A 1 112 ? -18.749 -11.958 22.137 1.00 79.31 112 ASN A C 1
ATOM 916 O O . ASN A 1 112 ? -19.712 -12.167 22.873 1.00 79.31 112 ASN A O 1
ATOM 920 N N . LYS A 1 113 ? -17.547 -11.625 22.631 1.00 70.38 113 LYS A N 1
ATOM 921 C CA . LYS A 1 113 ? -17.191 -11.477 24.049 1.00 70.38 113 LYS A CA 1
ATOM 922 C C . LYS A 1 113 ? -16.831 -10.034 24.421 1.00 70.38 113 LYS A C 1
ATOM 924 O O . LYS A 1 113 ? -16.346 -9.829 25.529 1.00 70.38 113 LYS A O 1
ATOM 929 N N . THR A 1 114 ? -17.134 -9.059 23.557 1.00 73.00 114 THR A N 1
ATOM 930 C CA . THR A 1 114 ? -16.906 -7.605 23.717 1.00 73.00 114 THR A CA 1
ATOM 931 C C . THR A 1 114 ? -15.472 -7.108 23.522 1.00 73.00 114 THR A C 1
ATOM 933 O O . THR A 1 114 ? -15.201 -5.945 23.805 1.00 73.00 114 THR A O 1
ATOM 936 N N . ASN A 1 115 ? -14.561 -7.933 22.998 1.00 81.69 115 ASN A N 1
ATOM 937 C CA . ASN A 1 115 ? -13.219 -7.462 22.660 1.00 81.69 115 ASN A CA 1
ATOM 938 C C . ASN A 1 115 ? -13.204 -6.847 21.262 1.00 81.69 115 ASN A C 1
ATOM 940 O O . ASN A 1 115 ? -13.663 -7.474 20.303 1.00 81.69 115 ASN A O 1
ATOM 944 N N . ASP A 1 116 ? -12.617 -5.658 21.159 1.00 84.25 116 ASP A N 1
ATOM 945 C CA . ASP A 1 116 ? -12.328 -4.994 19.896 1.00 84.25 116 ASP A CA 1
ATOM 946 C C . ASP A 1 116 ? -10.876 -5.258 19.466 1.00 84.25 116 ASP A C 1
ATOM 948 O O . ASP A 1 116 ? -9.952 -5.311 20.278 1.00 84.25 116 ASP A O 1
ATOM 952 N N . PHE A 1 117 ? -10.679 -5.432 18.163 1.00 85.94 117 PHE A N 1
ATOM 953 C CA . PHE A 1 117 ? -9.404 -5.747 17.537 1.00 85.94 117 PHE A CA 1
ATOM 954 C C . PHE A 1 117 ? -9.175 -4.861 16.320 1.00 85.94 117 PHE A C 1
ATOM 956 O O . PHE A 1 117 ? -10.059 -4.685 15.481 1.00 85.94 117 PHE A O 1
ATOM 963 N N . LEU A 1 118 ? -7.946 -4.375 16.172 1.00 88.25 118 LEU A N 1
ATOM 964 C CA . LEU A 1 118 ? -7.513 -3.638 14.992 1.00 88.25 118 LEU A CA 1
ATOM 965 C C . LEU A 1 118 ? -6.703 -4.546 14.060 1.00 88.25 118 LEU A C 1
ATOM 967 O O . LEU A 1 118 ? -5.676 -5.107 14.453 1.00 88.25 118 LEU A O 1
ATOM 971 N N . LYS A 1 119 ? -7.144 -4.656 12.805 1.00 92.00 119 LYS A N 1
ATOM 972 C CA . LYS A 1 119 ? -6.370 -5.232 11.699 1.00 92.00 119 LYS A CA 1
ATOM 973 C C . LYS A 1 119 ? -6.083 -4.142 10.674 1.00 92.00 119 LYS A C 1
ATOM 975 O O . LYS A 1 119 ? -6.959 -3.342 10.362 1.00 92.00 119 LYS A O 1
ATOM 980 N N . ILE A 1 120 ? -4.861 -4.108 10.154 1.00 94.81 120 ILE A N 1
ATOM 981 C CA . ILE A 1 120 ? -4.434 -3.103 9.182 1.00 94.81 120 ILE A CA 1
ATOM 982 C C . ILE A 1 120 ? -3.762 -3.834 8.029 1.00 94.81 120 ILE A C 1
ATOM 984 O O . ILE A 1 120 ? -2.742 -4.488 8.232 1.00 94.81 120 ILE A O 1
ATOM 988 N N . ASP A 1 121 ? -4.333 -3.736 6.835 1.00 96.38 121 ASP A N 1
ATOM 989 C CA . ASP A 1 121 ? -3.787 -4.365 5.632 1.00 96.38 121 ASP A CA 1
ATOM 990 C C . ASP A 1 121 ? -3.414 -3.302 4.602 1.00 96.38 121 ASP A C 1
ATOM 992 O O . ASP A 1 121 ? -4.168 -2.359 4.371 1.00 96.38 121 ASP A O 1
ATOM 996 N N . TYR A 1 122 ? -2.277 -3.480 3.940 1.00 97.38 122 TYR A N 1
ATOM 997 C CA . TYR A 1 122 ? -1.977 -2.815 2.685 1.00 97.38 122 TYR A CA 1
ATOM 998 C C . TYR A 1 122 ? -2.587 -3.641 1.550 1.00 97.38 122 TYR A C 1
ATOM 1000 O O . TYR A 1 122 ? -2.187 -4.782 1.326 1.00 97.38 122 TYR A O 1
ATOM 1008 N N . VAL A 1 123 ? -3.546 -3.065 0.830 1.00 97.88 123 VAL A N 1
ATOM 1009 C CA . VAL A 1 123 ? -4.227 -3.677 -0.315 1.00 97.88 123 VAL A CA 1
ATOM 1010 C C . VAL A 1 123 ? -3.798 -2.979 -1.601 1.00 97.88 123 VAL A C 1
ATOM 1012 O O . VAL A 1 123 ? -3.972 -1.768 -1.735 1.00 97.88 123 VAL A O 1
ATOM 1015 N N . TYR A 1 124 ? -3.221 -3.717 -2.547 1.00 97.75 124 TYR A N 1
ATOM 1016 C CA . TYR A 1 124 ? -2.620 -3.149 -3.760 1.00 97.75 124 TYR A CA 1
ATOM 1017 C C . TYR A 1 124 ? -2.607 -4.148 -4.921 1.00 97.75 124 TYR A C 1
ATOM 1019 O O . TYR A 1 124 ? -2.768 -5.352 -4.733 1.00 97.75 124 TYR A O 1
ATOM 1027 N N . GLN A 1 125 ? -2.417 -3.646 -6.139 1.00 97.75 125 GLN A N 1
ATOM 1028 C CA . GLN A 1 125 ? -2.185 -4.476 -7.321 1.00 97.75 125 GLN A CA 1
ATOM 1029 C C . GLN A 1 125 ? -0.691 -4.770 -7.482 1.00 97.75 125 GLN A C 1
ATOM 1031 O O . GLN A 1 125 ? 0.153 -3.925 -7.169 1.00 97.75 125 GLN A O 1
ATOM 1036 N N . SER A 1 126 ? -0.354 -5.945 -8.013 1.00 96.56 126 SER A N 1
ATOM 1037 C CA . SER A 1 126 ? 1.012 -6.192 -8.481 1.00 96.56 126 SER A CA 1
ATOM 1038 C C . SER A 1 126 ? 1.356 -5.292 -9.672 1.00 96.56 126 SER A C 1
ATOM 1040 O O . SER A 1 126 ? 0.475 -4.832 -10.404 1.00 96.56 126 SER A O 1
ATOM 1042 N N . SER A 1 127 ? 2.649 -5.089 -9.916 1.00 94.31 127 SER A N 1
ATOM 1043 C CA . SER A 1 127 ? 3.139 -4.364 -11.093 1.00 94.31 127 SER A CA 1
ATOM 1044 C C . SER A 1 127 ? 2.632 -4.982 -12.407 1.00 94.31 127 SER A C 1
ATOM 1046 O O . SER A 1 127 ? 2.296 -4.257 -13.341 1.00 94.31 127 SER A O 1
ATOM 1048 N N . GLU A 1 128 ? 2.495 -6.309 -12.457 1.00 94.88 128 GLU A N 1
ATOM 1049 C CA . GLU A 1 128 ? 1.914 -7.046 -13.587 1.00 94.88 128 GLU A CA 1
ATOM 1050 C C . GLU A 1 128 ? 0.396 -6.830 -13.713 1.00 94.88 128 GLU A C 1
ATOM 1052 O O . GLU A 1 128 ? -0.097 -6.566 -14.808 1.00 94.88 128 GLU A O 1
ATOM 1057 N N . GLN A 1 129 ? -0.348 -6.882 -12.599 1.00 97.19 129 GLN A N 1
ATOM 1058 C CA . GLN A 1 129 ? -1.793 -6.631 -12.592 1.00 97.19 129 GLN A CA 1
ATOM 1059 C C . GLN A 1 129 ? -2.122 -5.228 -13.103 1.00 97.19 129 GLN A C 1
ATOM 1061 O O . GLN A 1 129 ? -3.100 -5.071 -13.833 1.00 97.19 129 GLN A O 1
ATOM 1066 N N . MET A 1 130 ? -1.316 -4.227 -12.733 1.00 96.12 130 MET A N 1
ATOM 1067 C CA . MET A 1 130 ? -1.479 -2.857 -13.220 1.00 96.12 130 MET A CA 1
ATOM 1068 C C . MET A 1 130 ? -1.146 -2.752 -14.706 1.00 96.12 130 MET A C 1
ATOM 1070 O O . MET A 1 130 ? -2.005 -2.347 -15.483 1.00 96.12 130 MET A O 1
ATOM 1074 N N . ARG A 1 131 ? 0.054 -3.189 -15.113 1.00 95.62 131 ARG A N 1
ATOM 1075 C CA . ARG A 1 131 ? 0.504 -3.101 -16.510 1.00 95.62 131 ARG A CA 1
ATOM 1076 C C . ARG A 1 131 ? -0.443 -3.799 -17.485 1.00 95.62 131 ARG A C 1
ATOM 1078 O O . ARG A 1 131 ? -0.678 -3.293 -18.573 1.00 95.62 131 ARG A O 1
ATOM 1085 N N . ASN A 1 132 ? -0.984 -4.952 -17.104 1.00 97.00 132 ASN A N 1
ATOM 1086 C CA . ASN A 1 132 ? -1.854 -5.744 -17.974 1.00 97.00 132 ASN A CA 1
ATOM 1087 C C . ASN A 1 132 ? -3.345 -5.396 -17.824 1.00 97.00 132 ASN A C 1
ATOM 1089 O O . ASN A 1 132 ? -4.181 -6.065 -18.428 1.00 97.00 132 ASN A O 1
ATOM 1093 N N . GLY A 1 133 ? -3.705 -4.403 -16.998 1.00 95.88 133 GLY A N 1
ATOM 1094 C CA . GLY A 1 133 ? -5.104 -4.033 -16.757 1.00 95.88 133 GLY A CA 1
ATOM 1095 C C . GLY A 1 133 ? -5.957 -5.203 -16.253 1.00 95.88 133 GLY A C 1
ATOM 1096 O O . GLY A 1 133 ? -7.121 -5.342 -16.631 1.00 95.88 133 GLY A O 1
ATOM 1097 N N . MET A 1 134 ? -5.373 -6.093 -15.444 1.00 97.44 134 MET A N 1
ATOM 1098 C CA . MET A 1 134 ? -6.034 -7.331 -15.037 1.00 97.44 134 MET A CA 1
ATOM 1099 C C . MET A 1 134 ? -7.254 -7.030 -14.166 1.00 97.44 134 MET A C 1
ATOM 1101 O O . MET A 1 134 ? -7.157 -6.357 -13.139 1.00 97.44 134 MET A O 1
ATOM 1105 N N . ARG A 1 135 ? -8.409 -7.595 -14.532 1.00 97.56 135 ARG A N 1
ATOM 1106 C CA . ARG A 1 135 ? -9.632 -7.469 -13.734 1.00 97.56 135 ARG A CA 1
ATOM 1107 C C . ARG A 1 135 ? -9.457 -8.151 -12.377 1.00 97.56 135 ARG A C 1
ATOM 1109 O O . ARG A 1 135 ? -9.191 -9.352 -12.316 1.00 97.56 135 ARG A O 1
ATOM 1116 N N . LEU A 1 136 ? -9.677 -7.397 -11.304 1.00 97.81 136 LEU A N 1
ATOM 1117 C CA . LEU A 1 136 ? -9.649 -7.923 -9.943 1.00 97.81 136 LEU A CA 1
ATOM 1118 C C . LEU A 1 136 ? -10.958 -8.642 -9.596 1.00 97.81 136 LEU A C 1
ATOM 1120 O O . LEU A 1 136 ? -12.050 -8.189 -9.948 1.00 97.81 136 LEU A O 1
ATOM 1124 N N . SER A 1 137 ? -10.841 -9.777 -8.915 1.00 97.38 137 SER A N 1
ATOM 1125 C CA . SER A 1 137 ? -11.955 -10.616 -8.454 1.00 97.38 137 SER A CA 1
ATOM 1126 C C . SER A 1 137 ? -11.492 -11.516 -7.303 1.00 97.38 137 SER A C 1
ATOM 1128 O O . SER A 1 137 ? -10.347 -11.419 -6.882 1.00 97.38 137 SER A O 1
ATOM 1130 N N . MET A 1 138 ? -12.344 -12.411 -6.797 1.00 96.06 138 MET A N 1
ATOM 1131 C CA . MET A 1 138 ? -11.892 -13.406 -5.814 1.00 96.06 138 MET A CA 1
ATOM 1132 C C . MET A 1 138 ? -10.908 -14.427 -6.411 1.00 96.06 138 MET A C 1
ATOM 1134 O O . MET A 1 138 ? -10.017 -14.879 -5.700 1.00 96.06 138 MET A O 1
ATOM 1138 N N . ASP A 1 139 ? -11.019 -14.733 -7.708 1.00 97.31 139 ASP A N 1
ATOM 1139 C CA . ASP A 1 139 ? -10.118 -15.665 -8.407 1.00 97.31 139 ASP A CA 1
ATOM 1140 C C . ASP A 1 139 ? -8.796 -14.999 -8.832 1.00 97.31 139 ASP A C 1
ATOM 1142 O O . ASP A 1 139 ? -7.767 -15.656 -8.965 1.00 97.31 139 ASP A O 1
ATOM 1146 N N . ASN A 1 140 ? -8.814 -13.675 -9.019 1.00 96.88 140 ASN A N 1
ATOM 1147 C CA . ASN A 1 140 ? -7.634 -12.841 -9.259 1.00 96.88 140 ASN A CA 1
ATOM 1148 C C . ASN A 1 140 ? -7.636 -11.652 -8.282 1.00 96.88 140 ASN A C 1
ATOM 1150 O O . ASN A 1 140 ? -7.998 -10.535 -8.675 1.00 96.88 140 ASN A O 1
ATOM 1154 N N . PRO A 1 141 ? -7.320 -11.881 -6.997 1.00 97.50 141 PRO A N 1
ATOM 1155 C CA . PRO A 1 141 ? -7.432 -10.848 -5.980 1.00 97.50 141 PRO A CA 1
ATOM 1156 C C . PRO A 1 141 ? -6.285 -9.834 -6.072 1.00 97.50 141 PRO A C 1
ATOM 1158 O O . PRO A 1 141 ? -5.202 -10.155 -6.575 1.00 97.50 141 PRO A O 1
ATOM 1161 N N . PRO A 1 142 ? -6.478 -8.608 -5.549 1.00 97.62 142 PRO A N 1
ATOM 1162 C CA . PRO A 1 142 ? -5.341 -7.769 -5.205 1.00 97.62 142 PRO A CA 1
ATOM 1163 C C . PRO A 1 142 ? -4.502 -8.452 -4.116 1.00 97.62 142 PRO A C 1
ATOM 1165 O O . PRO A 1 142 ? -4.941 -9.388 -3.442 1.00 97.62 142 PRO A O 1
ATOM 1168 N N . ILE A 1 143 ? -3.286 -7.966 -3.923 1.00 97.56 143 ILE A N 1
ATOM 1169 C CA . ILE A 1 143 ? -2.401 -8.439 -2.866 1.00 97.56 143 ILE A CA 1
ATOM 1170 C C . ILE A 1 143 ? -2.780 -7.744 -1.557 1.00 97.56 143 ILE A C 1
ATOM 1172 O O . ILE A 1 143 ? -3.003 -6.534 -1.531 1.00 97.56 143 ILE A O 1
ATOM 1176 N N . PHE A 1 144 ? -2.834 -8.522 -0.476 1.00 96.31 144 PHE A N 1
ATOM 1177 C CA . PHE A 1 144 ? -3.029 -8.049 0.892 1.00 96.31 144 PHE A CA 1
ATOM 1178 C C . PHE A 1 144 ? -1.753 -8.322 1.690 1.00 96.31 144 PHE A C 1
ATOM 1180 O O . PHE A 1 144 ? -1.331 -9.473 1.795 1.00 96.31 144 PHE A O 1
ATOM 1187 N N . GLU A 1 145 ? -1.156 -7.286 2.270 1.00 96.25 145 GLU A N 1
ATOM 1188 C CA . GLU A 1 145 ? -0.014 -7.403 3.181 1.00 96.25 145 GLU A CA 1
ATOM 1189 C C . GLU A 1 145 ? -0.384 -6.802 4.540 1.00 96.25 145 GLU A C 1
ATOM 1191 O O . GLU A 1 145 ? -0.659 -5.608 4.645 1.00 96.25 145 GLU A O 1
ATOM 1196 N N . THR A 1 146 ? -0.413 -7.615 5.597 1.00 95.56 146 THR A N 1
ATOM 1197 C CA . THR A 1 146 ? -0.796 -7.137 6.932 1.00 95.56 146 THR A CA 1
ATOM 1198 C C . THR A 1 146 ? 0.324 -6.311 7.557 1.00 95.56 146 THR A C 1
ATOM 1200 O O . THR A 1 146 ? 1.426 -6.802 7.817 1.00 95.56 146 THR A O 1
ATOM 1203 N N . LEU A 1 147 ? 0.010 -5.058 7.867 1.00 94.44 147 LEU A N 1
ATOM 1204 C CA . LEU A 1 147 ? 0.920 -4.120 8.504 1.00 94.44 147 LEU A CA 1
ATOM 1205 C C . LEU A 1 147 ? 0.902 -4.285 10.028 1.00 94.44 147 LEU A C 1
ATOM 1207 O O . LEU A 1 147 ? -0.066 -4.758 10.624 1.00 94.44 147 LEU A O 1
ATOM 1211 N N . LYS A 1 148 ? 2.002 -3.896 10.679 1.00 91.50 148 LYS A N 1
ATOM 1212 C CA . LYS A 1 148 ? 2.186 -4.058 12.128 1.00 91.50 148 LYS A CA 1
ATOM 1213 C C . LYS A 1 148 ? 2.625 -2.743 12.745 1.00 91.50 148 LYS A C 1
ATOM 1215 O O . LYS A 1 148 ? 3.615 -2.172 12.302 1.00 91.50 148 LYS A O 1
ATOM 1220 N N . LEU A 1 149 ? 1.948 -2.305 13.799 1.00 90.81 149 LEU A N 1
ATOM 1221 C CA . LEU A 1 149 ? 2.421 -1.203 14.638 1.00 90.81 149 LEU A CA 1
ATOM 1222 C C . LEU A 1 149 ? 3.586 -1.689 15.516 1.00 90.81 149 LEU A C 1
ATOM 1224 O O . LEU A 1 149 ? 3.644 -2.866 15.884 1.00 90.81 149 LEU A O 1
ATOM 1228 N N . LYS A 1 150 ? 4.545 -0.811 15.831 1.00 86.25 150 LYS A N 1
ATOM 1229 C CA . LYS A 1 150 ? 5.663 -1.148 16.733 1.00 86.25 150 LYS A CA 1
ATOM 1230 C C . LYS A 1 150 ? 5.159 -1.550 18.118 1.00 86.25 150 LYS A C 1
ATOM 1232 O O . LYS A 1 150 ? 5.575 -2.596 18.615 1.00 86.25 150 LYS A O 1
ATOM 1237 N N . ASP A 1 151 ? 4.200 -0.786 18.636 1.00 79.38 151 ASP A N 1
ATOM 1238 C CA . ASP A 1 151 ? 3.726 -0.874 20.019 1.00 79.38 151 ASP A CA 1
ATOM 1239 C C . ASP A 1 151 ? 2.393 -1.624 20.174 1.00 79.38 151 ASP A C 1
ATOM 1241 O O . ASP A 1 151 ? 1.861 -1.706 21.277 1.00 79.38 151 ASP A O 1
ATOM 1245 N N . CYS A 1 152 ? 1.868 -2.236 19.102 1.00 71.38 152 CYS A N 1
ATOM 1246 C CA . CYS A 1 152 ? 0.699 -3.111 19.196 1.00 71.38 152 CYS A CA 1
ATOM 1247 C C . CYS A 1 152 ? 1.025 -4.559 18.808 1.00 71.38 152 CYS A C 1
ATOM 1249 O O . CYS A 1 152 ? 1.615 -4.844 17.760 1.00 71.38 152 CYS A O 1
ATOM 1251 N N . LYS A 1 153 ? 0.605 -5.505 19.654 1.00 58.59 153 LYS A N 1
ATOM 1252 C CA . LYS A 1 153 ? 0.598 -6.929 19.310 1.00 58.59 153 LYS A CA 1
ATOM 1253 C C . LYS A 1 153 ? -0.560 -7.193 18.341 1.00 58.59 153 LYS A C 1
ATOM 1255 O O . LYS A 1 153 ? -1.680 -6.735 18.543 1.00 58.59 153 LYS A O 1
ATOM 1260 N N . ILE A 1 154 ? -0.265 -7.916 17.261 1.00 51.81 154 ILE A N 1
ATOM 1261 C CA . ILE A 1 154 ? -1.244 -8.277 16.226 1.00 51.81 154 ILE A CA 1
ATOM 1262 C C . ILE A 1 154 ? -2.428 -8.972 16.913 1.00 51.81 154 ILE A C 1
ATOM 1264 O O . ILE A 1 154 ? -2.203 -9.903 17.684 1.00 51.81 154 ILE A O 1
ATOM 1268 N N . PHE A 1 155 ? -3.651 -8.523 16.622 1.00 48.94 155 PHE A N 1
ATOM 1269 C CA . PHE A 1 155 ? -4.899 -9.009 17.228 1.00 48.94 155 PHE A CA 1
ATOM 1270 C C . PHE A 1 155 ? -5.118 -8.661 18.710 1.00 48.94 155 PHE A C 1
ATOM 1272 O O . PHE A 1 155 ? -5.893 -9.354 19.356 1.00 48.94 155 PHE A O 1
ATOM 1279 N N . THR A 1 156 ? -4.490 -7.624 19.279 1.00 44.19 156 THR A N 1
ATOM 1280 C CA . THR A 1 156 ? -4.809 -7.195 20.662 1.00 44.19 156 THR A CA 1
ATOM 1281 C C . THR A 1 156 ? -4.703 -5.682 20.902 1.00 44.19 156 THR A C 1
ATOM 1283 O O . THR A 1 156 ? -4.353 -5.283 22.011 1.00 44.19 156 THR A O 1
ATOM 1286 N N . CYS A 1 157 ? -4.938 -4.817 19.907 1.00 45.78 157 CYS A N 1
ATOM 1287 C CA . CYS A 1 157 ? -5.061 -3.383 20.209 1.00 45.78 157 CYS A CA 1
ATOM 1288 C C . CYS A 1 157 ? -6.428 -3.158 20.876 1.00 45.78 157 CYS A C 1
ATOM 1290 O O . CYS A 1 157 ? -7.420 -2.965 20.179 1.00 45.78 157 CYS A O 1
ATOM 1292 N N . THR A 1 158 ? -6.473 -3.273 22.199 1.00 41.41 158 THR A N 1
ATOM 1293 C CA . THR A 1 158 ? -7.566 -2.772 23.038 1.00 41.41 158 THR A CA 1
ATOM 1294 C C . THR A 1 158 ? -7.152 -1.416 23.599 1.00 41.41 158 THR A C 1
ATOM 1296 O O . THR A 1 158 ? -5.964 -1.241 23.875 1.00 41.41 158 THR A O 1
ATOM 1299 N N . ASP A 1 159 ? -8.128 -0.513 23.712 1.00 41.62 159 ASP A N 1
ATOM 1300 C CA . ASP A 1 159 ? -8.024 0.889 24.159 1.00 41.62 159 ASP A CA 1
ATOM 1301 C C . ASP A 1 159 ? -6.988 1.175 25.264 1.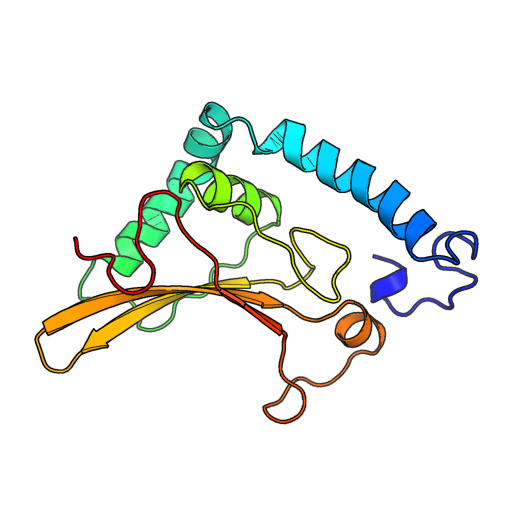00 41.62 159 ASP A C 1
ATOM 1303 O O . ASP A 1 159 ? -6.905 0.394 26.244 1.00 41.62 159 ASP A O 1
#

Secondary structure (DSSP, 8-state):
-TTTTT--TTTGGGGT--SHHHHHHHHHHHHHHHHHHH--HHHHHHHHHHHHHHHHHHHH-TTS-S-------HHHHHHHHHHTTBPP---TT-S-SS-TT-EEEEEEEE-TTS-EEEEEEEEE--HHHHHTTPPPSSSSPPEEEE--BSSS-TT----

Organism: Operophtera brumata (NCBI:txid104452)

Radius of gyration: 17.88 Å; chains: 1; bounding box: 41×33×50 Å

InterPro domains:
  IPR000560 Histidine phosphatase superfamily, clade-2 [PF00328] (52-119)
  IPR029033 Histidine phosphatase superfamily [G3DSA:3.40.50.1240] (1-158)
  IPR029033 Histidine phosphatase superfamily [SSF53254] (2-154)
  IPR033379 Histidine acid phosphatase active site [PS00778] (67-83)

pLDDT: mean 88.33, std 10.78, range [41.41, 97.88]